Protein AF-A0A8J8DA43-F1 (afdb_monomer_lite)

Secondary structure (DSSP, 8-state):
-HHHHTTT-GGG------TT--SS--HHHHHHHHHHHHHHHT--GGGGB-TTS-B--TTS----GGGG-TT-TTSTT--TT---SHHHHHHHHHHHHT-

pLDDT: mean 96.14, std 4.71, range [57.06, 98.25]

Sequence (99 aa):
QKMYSWYGKKNDVQNVHLPNEKHDFGINKRTAVYNFMAKYLNLNLKAIQDDKGNIDESKITIEKEEAMYVFGDKGEKLPANAVKGFDNLEKLFYDVIAK

Foldseek 3Di:
DVVCVVVVRPVLDDDDDDPPDDPDCDDVVVVVVLVNCCVPVVDDLVVQADPVRGGHCVPPDPDDPQVPDPCHPVNVNPDPPDQDDPVSVVVVVVVVVVD

Structure (mmCIF, N/CA/C/O backbone):
data_AF-A0A8J8DA43-F1
#
_entry.id   AF-A0A8J8DA43-F1
#
loop_
_atom_site.group_PDB
_atom_site.id
_atom_site.type_symbol
_atom_site.label_atom_id
_atom_site.label_alt_id
_atom_site.label_comp_id
_atom_site.label_asym_id
_atom_site.label_entity_id
_atom_site.label_seq_id
_atom_site.pdbx_PDB_ins_code
_atom_site.Cartn_x
_atom_site.Cartn_y
_atom_site.Cartn_z
_atom_site.occupancy
_atom_site.B_iso_or_equiv
_atom_site.auth_seq_id
_atom_site.auth_comp_id
_atom_site.auth_asym_id
_atom_site.auth_atom_id
_atom_site.pdbx_PDB_model_num
ATOM 1 N N . GLN A 1 1 ? -13.188 18.702 6.523 1.00 92.69 1 GLN A N 1
ATOM 2 C CA . GLN A 1 1 ? -14.526 18.748 7.164 1.00 92.69 1 GLN A CA 1
ATOM 3 C C . GLN A 1 1 ? -15.458 19.807 6.561 1.00 92.69 1 GLN A C 1
ATOM 5 O O . GLN A 1 1 ? -16.556 19.432 6.174 1.00 92.69 1 GLN A O 1
ATOM 10 N N . LYS A 1 2 ? -15.056 21.087 6.431 1.00 97.38 2 LYS A N 1
ATOM 11 C CA . LYS A 1 2 ? -15.909 22.167 5.872 1.00 97.38 2 LYS A CA 1
ATOM 12 C C . LYS A 1 2 ? -16.532 21.824 4.509 1.00 97.38 2 LYS A C 1
ATOM 14 O O . LYS A 1 2 ? -17.748 21.773 4.413 1.00 97.38 2 LYS A O 1
ATOM 19 N N . MET A 1 3 ? -15.722 21.489 3.504 1.00 97.94 3 MET A N 1
ATOM 20 C CA . MET A 1 3 ? -16.229 21.149 2.163 1.00 97.94 3 MET A CA 1
ATOM 21 C C . MET A 1 3 ? -17.236 19.989 2.182 1.00 97.94 3 MET A C 1
ATOM 23 O O . MET A 1 3 ? -18.306 20.088 1.603 1.00 97.94 3 MET A O 1
ATOM 27 N N . TYR A 1 4 ? -16.938 18.922 2.928 1.00 98.19 4 TYR A N 1
ATOM 28 C CA . TYR A 1 4 ? -17.825 17.762 3.080 1.00 98.19 4 TYR A CA 1
ATOM 29 C C . TYR A 1 4 ? -19.158 18.104 3.770 1.00 98.19 4 TYR A C 1
ATOM 31 O O . TYR A 1 4 ? -20.188 17.508 3.458 1.00 98.19 4 TYR A O 1
ATOM 39 N N . SER A 1 5 ? -19.171 19.078 4.690 1.00 97.94 5 SER A N 1
ATOM 40 C CA . SER A 1 5 ? -20.411 19.511 5.351 1.00 97.94 5 SER A CA 1
ATOM 41 C C . SER A 1 5 ? -21.410 20.176 4.407 1.00 97.94 5 SER A C 1
ATOM 43 O O . SER A 1 5 ? -22.607 20.058 4.644 1.00 97.94 5 SER A O 1
ATOM 45 N N . TRP A 1 6 ? -20.952 20.788 3.311 1.00 98.19 6 TRP A N 1
ATOM 46 C CA . TRP A 1 6 ? -21.842 21.371 2.299 1.00 98.19 6 TRP A CA 1
ATOM 47 C C . TRP A 1 6 ? -22.698 20.321 1.582 1.00 98.19 6 TRP A C 1
ATOM 49 O O . TRP A 1 6 ? -23.763 20.646 1.076 1.00 98.19 6 TRP A O 1
ATOM 59 N N . TYR A 1 7 ? -22.268 19.059 1.609 1.00 97.94 7 TYR A N 1
ATOM 60 C CA . TYR A 1 7 ? -22.993 17.921 1.041 1.00 97.94 7 TYR A CA 1
ATOM 61 C C . TYR A 1 7 ? -23.731 17.095 2.108 1.00 97.94 7 TYR A C 1
ATOM 63 O O . TYR A 1 7 ? -24.174 15.984 1.835 1.00 97.94 7 TYR A O 1
ATOM 71 N N . GLY A 1 8 ? -23.807 17.570 3.359 1.00 97.81 8 GLY A N 1
ATOM 72 C CA . GLY A 1 8 ? -24.342 16.779 4.476 1.00 97.81 8 GLY A CA 1
ATOM 73 C C . GLY A 1 8 ? -23.480 15.559 4.839 1.00 97.81 8 GLY A C 1
ATOM 74 O O . GLY A 1 8 ? -23.918 14.687 5.583 1.00 97.81 8 GLY A O 1
ATOM 75 N N . LYS A 1 9 ? -22.238 15.490 4.339 1.00 97.56 9 LYS A N 1
ATOM 76 C CA . LYS A 1 9 ? -21.323 14.345 4.469 1.00 97.56 9 LYS A CA 1
ATOM 77 C C . LYS A 1 9 ? -20.129 14.631 5.374 1.00 97.56 9 LYS A C 1
ATOM 79 O O . LYS A 1 9 ? -19.048 14.090 5.181 1.00 97.56 9 LYS A O 1
ATOM 84 N N . LYS A 1 10 ? -20.285 15.485 6.391 1.00 96.69 10 LYS A N 1
ATOM 85 C CA . LYS A 1 10 ? -19.181 15.886 7.292 1.00 96.69 10 LYS A CA 1
ATOM 86 C C . LYS A 1 10 ? -18.390 14.689 7.856 1.00 96.69 10 LYS A C 1
ATOM 88 O O . LYS A 1 10 ? -17.182 14.816 8.035 1.00 96.69 10 LYS A O 1
ATOM 93 N N . ASN A 1 11 ? -19.065 13.564 8.101 1.00 94.25 11 ASN A N 1
ATOM 94 C CA . ASN A 1 11 ? -18.500 12.344 8.689 1.00 94.25 11 ASN A CA 1
ATOM 95 C C . ASN A 1 11 ? -17.828 11.401 7.671 1.00 94.25 11 AS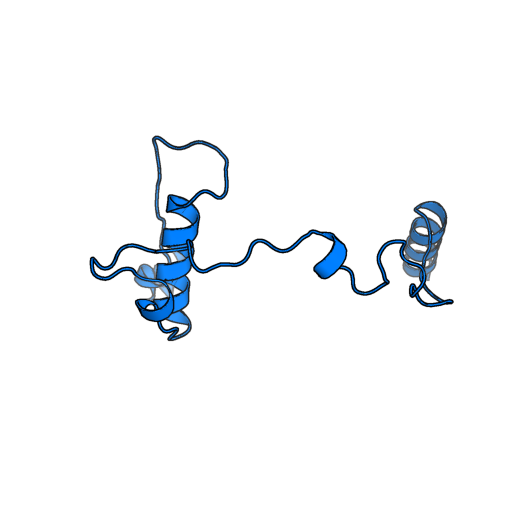N A C 1
ATOM 97 O O . ASN A 1 11 ? -17.215 10.413 8.076 1.00 94.25 11 ASN A O 1
ATOM 101 N N . ASP A 1 12 ? -17.909 11.704 6.373 1.00 95.62 12 ASP A N 1
ATOM 102 C CA . ASP A 1 12 ? -17.274 10.912 5.311 1.00 95.62 12 ASP A CA 1
ATOM 103 C C . ASP A 1 12 ? -15.802 11.313 5.100 1.00 95.62 12 ASP A C 1
ATOM 105 O O . ASP A 1 12 ? -15.110 10.749 4.260 1.00 95.62 12 ASP A O 1
ATOM 109 N N . VAL A 1 13 ? -15.292 12.260 5.896 1.00 96.88 13 VAL A N 1
ATOM 110 C CA . VAL A 1 13 ? -13.870 12.608 5.973 1.00 96.88 13 VAL A CA 1
ATOM 111 C C . VAL A 1 13 ? -13.376 12.468 7.409 1.00 96.88 13 VAL A C 1
ATOM 113 O O . VAL A 1 13 ? -14.014 12.943 8.350 1.00 96.88 13 VAL A O 1
ATOM 116 N N . GLN A 1 14 ? -12.222 11.831 7.582 1.00 96.69 14 GLN A N 1
ATOM 117 C CA . GLN A 1 14 ? -11.660 11.494 8.889 1.00 96.69 14 GLN A CA 1
ATOM 118 C C . GLN A 1 14 ? -10.178 11.877 8.947 1.00 96.69 14 GLN A C 1
ATOM 120 O O . GLN A 1 14 ? -9.499 11.928 7.923 1.00 96.69 14 GLN A O 1
ATOM 125 N N . ASN A 1 15 ? -9.679 12.162 10.149 1.00 97.88 15 ASN A N 1
ATOM 126 C CA . ASN A 1 15 ? -8.260 12.381 10.409 1.00 97.88 15 ASN A CA 1
ATOM 127 C C . ASN A 1 15 ? -7.875 11.626 11.684 1.00 97.88 15 ASN A C 1
ATOM 129 O O . ASN A 1 15 ? -8.473 11.853 12.733 1.00 97.88 15 ASN A O 1
ATOM 133 N N . VAL A 1 16 ? -6.893 10.735 11.575 1.00 9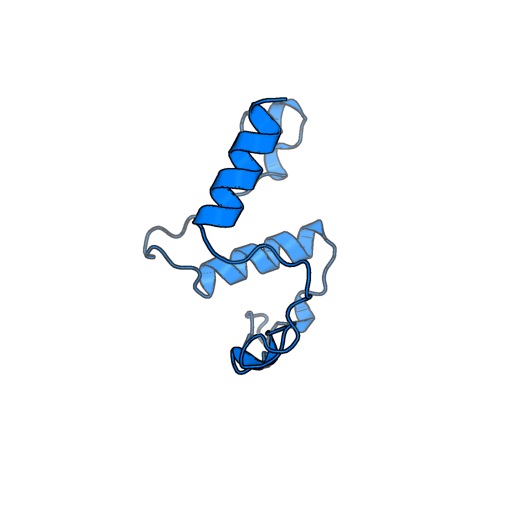8.06 16 VAL A N 1
ATOM 134 C CA . VAL A 1 16 ? -6.268 10.070 12.721 1.00 98.06 16 VAL A CA 1
ATOM 135 C C . VAL A 1 16 ? -4.948 10.784 12.972 1.00 98.06 16 VAL A C 1
ATOM 137 O O . VAL A 1 16 ? -4.019 10.678 12.174 1.00 98.06 16 VAL A O 1
ATOM 140 N N . HIS A 1 17 ? -4.893 11.578 14.039 1.00 97.88 17 HIS A N 1
ATOM 141 C CA . HIS A 1 17 ? -3.708 12.346 14.398 1.00 97.88 17 HIS A CA 1
ATOM 142 C C . HIS A 1 17 ? -2.850 11.562 15.397 1.00 97.88 17 HIS A C 1
ATOM 144 O O . HIS A 1 17 ? -3.344 11.142 16.440 1.00 97.88 17 HIS A O 1
ATOM 150 N N . LEU A 1 18 ? -1.569 11.380 15.073 1.00 98.00 18 LEU A N 1
ATOM 151 C CA . LEU A 1 18 ? -0.598 10.622 15.866 1.00 98.00 18 LEU A CA 1
ATOM 152 C C . LEU A 1 18 ? 0.544 11.565 16.296 1.00 98.00 18 LEU A C 1
ATOM 154 O O . LEU A 1 18 ? 1.614 11.543 15.690 1.00 98.00 18 LEU A O 1
ATOM 158 N N . PRO A 1 19 ? 0.319 12.445 17.292 1.00 97.62 19 PRO A N 1
ATOM 159 C CA . PRO A 1 19 ? 1.218 13.567 17.596 1.00 97.62 19 PRO A CA 1
ATOM 160 C C . PRO A 1 19 ? 2.603 13.143 18.095 1.00 97.62 19 PRO A C 1
ATOM 162 O O . PRO A 1 19 ? 3.565 13.888 17.949 1.00 97.62 19 PRO A O 1
ATOM 165 N N . ASN A 1 20 ? 2.702 11.950 18.682 1.00 97.69 20 ASN A N 1
ATOM 166 C CA . ASN A 1 20 ? 3.932 11.444 19.292 1.00 97.69 20 ASN A CA 1
ATOM 167 C C . ASN A 1 20 ? 4.742 10.542 18.345 1.00 97.69 20 ASN A C 1
ATOM 169 O O . ASN A 1 20 ? 5.741 9.957 18.759 1.00 97.69 20 ASN A O 1
ATOM 173 N N . GLU A 1 21 ? 4.306 10.385 17.094 1.00 96.81 21 GLU A N 1
ATOM 174 C CA . GLU A 1 21 ? 4.950 9.504 16.122 1.00 96.81 21 GLU A CA 1
ATOM 175 C C . GLU A 1 21 ? 5.787 10.270 15.092 1.00 96.81 21 GLU A C 1
ATOM 177 O O . GLU A 1 21 ? 5.648 11.479 14.915 1.00 96.81 21 GLU A O 1
ATOM 182 N N . LYS A 1 22 ? 6.675 9.549 14.395 1.00 96.38 22 LYS A N 1
ATOM 183 C CA . LYS A 1 22 ? 7.547 10.098 13.348 1.00 96.38 22 LYS A CA 1
ATOM 184 C C . LYS A 1 22 ? 6.985 9.838 11.942 1.00 96.38 22 LYS A C 1
ATOM 186 O O . LYS A 1 22 ? 5.882 9.305 11.775 1.00 96.38 22 LYS A O 1
ATOM 191 N N . HIS A 1 23 ? 7.744 10.276 10.934 1.00 97.81 23 HIS A N 1
ATOM 192 C CA . HIS A 1 23 ? 7.426 10.104 9.519 1.00 97.81 23 HIS A CA 1
ATOM 193 C C . HIS A 1 23 ? 7.773 8.685 9.049 1.00 97.81 23 HIS A C 1
ATOM 195 O O . HIS A 1 23 ? 8.913 8.392 8.695 1.00 97.81 23 HIS A O 1
ATOM 201 N N . ASP A 1 24 ? 6.773 7.812 9.078 1.00 97.69 24 ASP A N 1
ATOM 202 C CA . ASP A 1 24 ? 6.849 6.409 8.679 1.00 97.69 24 ASP A CA 1
ATOM 203 C C . ASP A 1 24 ? 5.457 5.892 8.265 1.00 97.69 24 ASP A C 1
ATOM 205 O O . ASP A 1 24 ? 4.448 6.592 8.408 1.00 97.69 24 ASP A O 1
ATOM 209 N N . PHE A 1 25 ? 5.406 4.644 7.788 1.00 97.69 25 PHE A N 1
ATOM 210 C CA . PHE A 1 25 ? 4.169 3.898 7.537 1.00 97.69 25 PHE A CA 1
ATOM 211 C C . PHE A 1 25 ? 4.027 2.702 8.499 1.00 97.69 25 PHE A C 1
ATOM 213 O O . PHE A 1 25 ? 3.788 1.567 8.085 1.00 97.69 25 PHE A O 1
ATOM 220 N N . GLY A 1 26 ? 4.251 2.943 9.795 1.00 97.50 26 GLY A N 1
ATOM 221 C CA . GLY A 1 26 ? 4.199 1.949 10.870 1.00 97.50 26 GLY A CA 1
ATOM 222 C C . GLY A 1 26 ? 2.790 1.452 11.223 1.00 97.50 26 GLY A C 1
ATOM 223 O O . GLY A 1 26 ? 1.788 1.892 10.655 1.00 97.50 26 GLY A O 1
ATOM 224 N N . ILE A 1 27 ? 2.709 0.539 12.200 1.00 96.31 27 ILE A N 1
ATOM 225 C CA . ILE A 1 27 ? 1.479 -0.196 12.548 1.00 96.31 27 ILE A CA 1
ATOM 226 C C . ILE A 1 27 ? 0.290 0.710 12.894 1.00 96.31 27 ILE A C 1
ATOM 228 O O . ILE A 1 27 ? -0.830 0.416 12.489 1.00 96.31 27 ILE A O 1
ATOM 232 N N . ASN A 1 28 ? 0.504 1.846 13.562 1.00 97.19 28 ASN A N 1
ATOM 233 C CA . ASN A 1 28 ? -0.590 2.756 13.916 1.00 97.19 28 ASN A CA 1
ATOM 234 C C . ASN A 1 28 ? -1.176 3.459 12.680 1.00 97.19 28 ASN A C 1
ATOM 236 O O . ASN A 1 28 ? -2.394 3.628 12.581 1.00 97.19 28 ASN A O 1
ATOM 240 N N . LYS A 1 29 ? -0.336 3.785 11.685 1.00 98.06 29 LYS A N 1
ATOM 241 C CA . LYS A 1 29 ? -0.795 4.322 10.394 1.00 98.06 29 LYS A CA 1
ATOM 242 C C . LYS A 1 29 ? -1.528 3.247 9.590 1.00 98.06 29 LYS A C 1
ATOM 244 O O . LYS A 1 29 ? -2.622 3.506 9.092 1.00 98.06 29 LYS A O 1
ATOM 249 N N . ARG A 1 30 ? -0.980 2.028 9.520 1.00 98.00 30 ARG A N 1
ATOM 250 C CA . ARG A 1 30 ? -1.626 0.891 8.837 1.00 98.00 30 ARG A CA 1
ATOM 251 C C . ARG A 1 30 ? -2.963 0.519 9.471 1.00 98.00 30 ARG A C 1
ATOM 253 O O . ARG A 1 30 ? -3.949 0.371 8.762 1.00 98.00 30 ARG A O 1
ATOM 260 N N . THR A 1 31 ? -3.043 0.503 10.799 1.00 97.69 31 THR A N 1
ATOM 261 C CA . THR A 1 31 ? -4.285 0.259 11.549 1.00 97.69 31 THR A CA 1
ATOM 262 C C . THR A 1 31 ? -5.366 1.287 11.214 1.00 97.69 31 THR A C 1
ATOM 264 O O . THR A 1 31 ? -6.527 0.917 11.023 1.00 97.69 31 THR A O 1
ATOM 267 N N . ALA A 1 32 ? -5.014 2.572 11.088 1.00 98.00 32 ALA A N 1
ATOM 268 C CA . ALA A 1 32 ? -5.960 3.596 10.642 1.00 98.00 32 ALA A CA 1
ATOM 269 C C . ALA A 1 32 ? -6.481 3.312 9.219 1.00 98.00 32 ALA A C 1
ATOM 271 O O . ALA A 1 32 ? -7.685 3.410 8.973 1.00 98.00 32 ALA A O 1
ATOM 272 N N . VAL A 1 33 ? -5.594 2.899 8.304 1.00 98.25 33 VAL A N 1
ATOM 273 C CA . VAL A 1 33 ? -5.958 2.505 6.932 1.00 98.25 33 VAL A CA 1
ATOM 274 C C . VAL A 1 33 ? -6.874 1.281 6.925 1.00 98.25 33 VAL A C 1
ATOM 276 O O . VAL A 1 33 ? -7.912 1.320 6.267 1.00 98.25 33 VAL A O 1
ATOM 279 N N . TYR A 1 34 ? -6.550 0.224 7.675 1.00 98.12 34 TYR A N 1
ATOM 280 C CA . TYR A 1 34 ? -7.357 -0.998 7.728 1.00 98.12 34 TYR A CA 1
ATOM 281 C C . TYR A 1 34 ? -8.778 -0.730 8.214 1.00 98.12 34 TYR A C 1
ATOM 283 O O . TYR A 1 34 ? -9.732 -1.162 7.571 1.00 98.12 34 TYR A O 1
ATOM 291 N N . ASN A 1 35 ? -8.934 0.044 9.290 1.00 97.44 35 ASN A N 1
ATOM 292 C CA . ASN A 1 35 ? -10.254 0.411 9.802 1.00 97.44 35 ASN A CA 1
ATOM 293 C C . ASN A 1 35 ? -11.058 1.236 8.788 1.00 97.44 35 ASN A C 1
ATOM 295 O O . ASN A 1 35 ? -12.248 0.985 8.585 1.00 97.44 35 ASN A O 1
ATOM 299 N N . PHE A 1 36 ? -10.415 2.206 8.131 1.00 97.75 36 PHE A N 1
ATOM 300 C CA . PHE A 1 36 ? -11.064 3.029 7.113 1.00 97.75 36 PHE A CA 1
ATOM 301 C C . PHE A 1 36 ? -11.518 2.182 5.916 1.00 97.75 36 PHE A C 1
ATOM 303 O O . PHE A 1 36 ? -12.695 2.206 5.553 1.00 97.75 36 PHE A O 1
ATOM 310 N N . MET A 1 37 ? -10.614 1.390 5.337 1.00 98.00 37 MET A N 1
ATOM 311 C CA . MET A 1 37 ? -10.913 0.557 4.171 1.00 98.00 37 MET A CA 1
ATOM 312 C C . MET A 1 37 ? -11.956 -0.511 4.493 1.00 98.00 37 MET A C 1
ATOM 314 O O . MET A 1 37 ? -12.900 -0.676 3.726 1.00 98.00 37 MET A O 1
ATOM 318 N N . ALA A 1 38 ? -11.856 -1.186 5.641 1.00 97.69 38 ALA A N 1
ATOM 319 C CA . ALA A 1 38 ? -12.839 -2.189 6.036 1.00 97.69 38 ALA A CA 1
ATOM 320 C C . ALA A 1 38 ? -14.250 -1.605 6.152 1.00 97.69 38 ALA A C 1
ATOM 322 O O . ALA A 1 38 ? -15.196 -2.197 5.637 1.00 97.69 38 ALA A O 1
ATOM 323 N N . LYS A 1 39 ? -14.385 -0.410 6.742 1.00 96.31 39 LYS A N 1
ATOM 324 C CA . LYS A 1 39 ? -15.672 0.284 6.852 1.00 96.31 39 LYS A CA 1
ATOM 325 C C . LYS A 1 39 ? -16.265 0.647 5.488 1.00 96.31 39 LYS A C 1
ATOM 327 O O . LYS A 1 39 ? -17.452 0.420 5.274 1.00 96.31 39 LYS A O 1
ATOM 332 N N . TYR A 1 40 ? -15.479 1.255 4.598 1.00 96.94 40 TYR A N 1
ATOM 333 C CA . TYR A 1 40 ? -16.014 1.852 3.365 1.00 96.94 40 TYR A CA 1
ATOM 334 C C . TYR A 1 40 ? -16.021 0.911 2.156 1.00 96.94 40 TYR A C 1
ATOM 336 O O . TYR A 1 40 ? -16.803 1.127 1.236 1.00 96.94 40 TYR A O 1
ATOM 344 N N . LEU A 1 41 ? -15.202 -0.143 2.168 1.00 97.94 41 LEU A N 1
ATOM 345 C CA . LEU A 1 41 ? -15.173 -1.183 1.134 1.00 97.94 41 LEU A CA 1
ATOM 346 C C . LEU A 1 41 ? -15.833 -2.493 1.594 1.00 97.94 41 LEU A C 1
ATOM 348 O O . LEU A 1 41 ? -15.801 -3.478 0.863 1.00 97.94 41 LEU A O 1
ATOM 352 N N . ASN A 1 42 ? -16.433 -2.509 2.792 1.00 97.56 42 ASN A N 1
ATOM 353 C CA . ASN A 1 42 ? -17.082 -3.681 3.388 1.00 97.56 42 ASN A CA 1
ATOM 354 C C . ASN A 1 42 ? -16.151 -4.912 3.458 1.00 97.56 42 ASN A C 1
ATOM 356 O O . ASN A 1 42 ? -16.539 -6.029 3.111 1.00 97.56 42 ASN A O 1
ATOM 360 N N . LEU A 1 43 ? -14.897 -4.698 3.874 1.00 98.06 43 LEU A N 1
ATOM 361 C CA . LEU A 1 43 ? -13.907 -5.772 4.008 1.00 98.06 43 LEU A CA 1
ATOM 362 C C . LEU A 1 43 ? -14.016 -6.449 5.376 1.00 98.06 43 LEU A 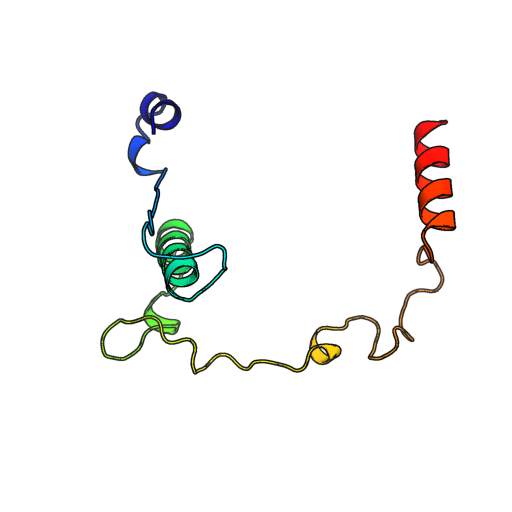C 1
ATOM 364 O O . LEU A 1 43 ? -14.392 -5.837 6.377 1.00 98.06 43 LEU A O 1
ATOM 368 N N . ASN A 1 44 ? -13.614 -7.717 5.434 1.00 97.38 44 ASN A N 1
ATOM 369 C CA . ASN A 1 44 ? -13.599 -8.484 6.673 1.00 97.38 44 ASN A CA 1
ATOM 370 C C . ASN A 1 44 ? -12.392 -8.111 7.553 1.00 97.38 44 ASN A C 1
ATOM 372 O O . ASN A 1 44 ? -11.335 -8.732 7.451 1.00 97.38 44 ASN A O 1
ATOM 376 N N . LEU A 1 45 ? -12.561 -7.140 8.456 1.00 96.62 45 LEU A N 1
ATOM 377 C CA . LEU A 1 45 ? -11.500 -6.739 9.390 1.00 96.62 45 LEU A CA 1
ATOM 378 C C . LEU A 1 45 ? -11.055 -7.888 10.313 1.00 96.62 45 LEU A C 1
ATOM 380 O O . LEU A 1 45 ? -9.876 -7.978 10.643 1.00 96.62 45 LEU A O 1
ATOM 384 N N . LYS A 1 46 ? -11.959 -8.821 10.653 1.00 96.31 46 LYS A N 1
ATOM 385 C CA . LYS A 1 46 ? -11.629 -9.983 11.496 1.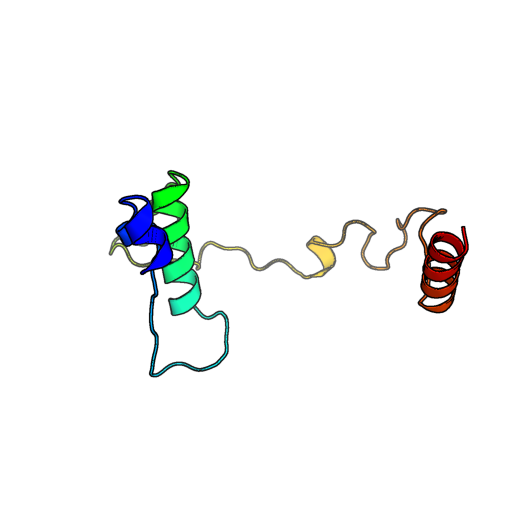00 96.31 46 LYS A CA 1
ATOM 386 C C . LYS A 1 46 ? -10.609 -10.921 10.852 1.00 96.31 46 LYS A C 1
ATOM 388 O O . LYS A 1 46 ? -9.972 -11.689 11.561 1.00 96.31 46 LYS A O 1
ATOM 393 N N . ALA A 1 47 ? -10.444 -10.876 9.527 1.00 96.06 47 ALA A N 1
ATOM 394 C CA . ALA A 1 47 ? -9.450 -11.692 8.832 1.00 96.06 47 ALA A CA 1
ATOM 395 C C . ALA A 1 47 ? -8.005 -11.346 9.234 1.00 96.06 47 ALA A C 1
ATOM 397 O O . ALA A 1 47 ? -7.117 -12.177 9.066 1.00 96.06 47 ALA A O 1
ATOM 398 N N . ILE A 1 48 ? -7.783 -10.140 9.766 1.00 96.00 48 ILE A N 1
ATOM 399 C CA . ILE A 1 48 ? -6.469 -9.624 10.164 1.00 96.00 48 ILE A CA 1
ATOM 400 C C . ILE A 1 48 ? -6.431 -9.208 11.641 1.00 96.00 48 ILE A C 1
ATOM 402 O O . ILE A 1 48 ? -5.635 -8.351 12.011 1.00 96.00 48 ILE A O 1
ATOM 406 N N . GLN A 1 49 ? -7.318 -9.756 12.478 1.00 97.19 49 GLN A N 1
ATOM 407 C CA . GLN A 1 49 ? -7.339 -9.489 13.918 1.00 97.19 49 GLN A CA 1
ATOM 408 C C . GLN A 1 49 ? -6.939 -10.725 14.733 1.00 97.19 49 GLN A C 1
ATOM 410 O O . GLN A 1 49 ? -7.215 -11.857 14.330 1.00 97.19 49 GLN A O 1
ATOM 415 N N . ASP A 1 50 ? -6.312 -10.495 15.887 1.00 95.81 50 ASP A N 1
ATOM 416 C CA . ASP A 1 50 ? -6.120 -11.506 16.930 1.00 95.81 50 ASP A CA 1
ATOM 417 C C . ASP A 1 50 ? -7.419 -11.749 17.731 1.00 95.81 50 ASP A C 1
ATOM 419 O O . ASP A 1 50 ? -8.425 -11.050 17.568 1.00 95.81 50 ASP A O 1
ATOM 423 N N . ASP A 1 51 ? -7.393 -12.717 18.652 1.00 95.06 51 ASP A N 1
ATOM 424 C CA . ASP A 1 51 ? -8.537 -13.042 19.523 1.00 95.06 51 ASP A CA 1
ATOM 425 C C . ASP A 1 51 ? -8.948 -11.886 20.458 1.00 95.06 51 ASP A C 1
ATOM 427 O O . ASP A 1 51 ? -10.033 -11.902 21.042 1.00 95.06 51 ASP A O 1
ATOM 431 N N . LYS A 1 52 ? -8.089 -10.870 20.612 1.00 95.69 52 LYS A N 1
ATOM 432 C CA . LYS A 1 52 ? -8.336 -9.662 21.410 1.00 95.69 52 LYS A CA 1
ATOM 433 C C . LYS A 1 52 ? -8.858 -8.498 20.556 1.00 95.69 52 LYS A C 1
ATOM 435 O O . LYS A 1 52 ? -9.178 -7.448 21.110 1.00 95.69 52 LYS A O 1
ATOM 440 N N . GLY A 1 53 ? -8.968 -8.671 19.237 1.00 94.25 53 GLY A N 1
ATOM 441 C CA . GLY A 1 53 ? -9.414 -7.649 18.291 1.00 94.25 53 GLY A CA 1
ATOM 442 C C . GLY A 1 53 ? -8.328 -6.662 17.845 1.00 94.25 53 GLY A C 1
ATOM 443 O O . GLY A 1 53 ? -8.654 -5.684 17.166 1.00 94.25 53 GLY A O 1
ATOM 444 N N . ASN A 1 54 ? -7.056 -6.883 18.188 1.00 95.69 54 ASN A N 1
ATOM 445 C CA . ASN A 1 54 ? -5.947 -6.073 17.677 1.00 95.69 54 ASN A CA 1
ATOM 446 C C . ASN A 1 54 ? -5.586 -6.511 16.261 1.00 95.69 54 ASN A C 1
ATOM 448 O O . ASN A 1 54 ? -5.719 -7.685 15.933 1.00 95.69 54 ASN A O 1
ATOM 452 N N . ILE A 1 55 ? -5.089 -5.586 15.439 1.00 97.38 55 ILE A N 1
ATOM 453 C CA . ILE A 1 55 ? -4.540 -5.933 14.125 1.00 97.38 55 ILE A CA 1
ATOM 454 C C . ILE A 1 55 ? -3.327 -6.854 14.307 1.00 97.38 55 ILE A C 1
ATOM 456 O O . ILE A 1 55 ? -2.383 -6.503 15.015 1.00 97.38 55 ILE A O 1
ATOM 460 N N . ASP A 1 56 ? -3.357 -8.002 13.637 1.00 96.75 56 ASP A N 1
ATOM 461 C CA . ASP A 1 56 ? -2.310 -9.018 13.634 1.00 96.75 56 ASP A CA 1
ATOM 462 C C . ASP A 1 56 ? -1.788 -9.236 12.209 1.00 96.75 56 ASP A C 1
ATOM 464 O O . ASP A 1 56 ? -2.422 -9.873 11.366 1.00 96.75 56 ASP A O 1
ATOM 468 N N . GLU A 1 57 ? -0.598 -8.699 11.949 1.00 97.00 57 GLU A N 1
ATOM 469 C CA . GLU A 1 57 ? 0.112 -8.847 10.677 1.00 97.00 57 GLU A CA 1
ATOM 470 C C . GLU A 1 57 ? 1.069 -10.052 10.668 1.00 97.00 57 GLU A C 1
ATOM 472 O O . GLU A 1 57 ? 1.729 -10.293 9.660 1.00 97.00 57 GLU A O 1
ATOM 477 N N . SER A 1 58 ? 1.151 -10.842 11.749 1.00 95.94 58 SER A N 1
ATOM 478 C CA . SER A 1 58 ? 2.123 -11.946 11.868 1.00 95.94 58 SER A CA 1
ATOM 479 C C . SER A 1 58 ? 1.925 -13.069 10.844 1.00 95.94 58 SER A C 1
ATOM 481 O O . SER A 1 58 ? 2.852 -13.827 10.567 1.00 95.94 58 SER A O 1
ATOM 483 N N . LYS A 1 59 ? 0.729 -13.161 10.253 1.00 94.31 59 LYS A N 1
ATOM 484 C CA . LYS A 1 59 ? 0.379 -14.136 9.208 1.00 94.31 59 LYS A CA 1
ATOM 485 C C . LYS A 1 59 ? 0.792 -13.686 7.803 1.00 94.31 59 LYS A C 1
ATOM 487 O O . LYS A 1 59 ? 0.679 -14.469 6.860 1.00 94.31 59 LYS A O 1
ATOM 492 N N . ILE A 1 60 ? 1.235 -12.437 7.640 1.00 96.12 60 ILE A N 1
ATOM 493 C CA . ILE A 1 60 ? 1.696 -11.916 6.352 1.00 96.12 60 ILE A CA 1
ATOM 494 C C . ILE A 1 60 ? 3.083 -12.488 6.072 1.00 96.12 60 ILE A C 1
ATOM 496 O O . ILE A 1 60 ? 4.026 -12.286 6.834 1.00 96.12 60 ILE A O 1
ATOM 500 N N . THR A 1 61 ? 3.212 -13.190 4.948 1.00 97.62 61 THR A N 1
ATOM 501 C CA . THR A 1 61 ? 4.521 -13.636 4.470 1.00 97.62 61 THR A CA 1
ATOM 502 C C . THR A 1 61 ? 5.250 -12.448 3.860 1.00 97.62 61 THR A C 1
ATOM 504 O O . THR A 1 61 ? 4.752 -11.822 2.927 1.00 97.62 61 THR A O 1
ATOM 507 N N . ILE A 1 62 ? 6.431 -12.136 4.390 1.00 97.75 62 ILE A N 1
ATOM 508 C CA . ILE A 1 62 ? 7.329 -11.154 3.785 1.00 97.75 62 ILE A CA 1
ATOM 509 C C . ILE A 1 62 ? 8.148 -11.893 2.733 1.00 97.75 62 ILE A C 1
ATOM 511 O O . ILE A 1 62 ? 9.109 -12.594 3.055 1.00 97.75 62 ILE A O 1
ATOM 515 N N . GLU A 1 63 ? 7.697 -11.801 1.486 1.00 97.81 63 GLU A N 1
ATOM 516 C CA . GLU A 1 63 ? 8.372 -12.434 0.358 1.00 97.81 63 GLU A CA 1
ATOM 517 C C . GLU A 1 63 ? 9.722 -11.770 0.072 1.00 97.81 63 GLU A C 1
ATOM 519 O O . GLU A 1 63 ? 9.968 -10.614 0.428 1.00 97.81 63 GLU A O 1
ATOM 524 N N . LYS A 1 64 ? 10.610 -12.517 -0.590 1.00 98.06 64 LYS A N 1
ATOM 525 C CA . LYS A 1 64 ? 11.821 -11.926 -1.161 1.00 98.06 64 LYS A CA 1
ATOM 526 C C . LYS A 1 64 ? 11.426 -10.955 -2.272 1.00 98.06 64 LYS A C 1
ATOM 528 O O . LYS A 1 64 ? 10.451 -11.200 -2.977 1.00 98.06 64 LYS A O 1
ATOM 533 N N . GLU A 1 65 ? 12.195 -9.888 -2.445 1.00 97.94 65 GLU A N 1
ATOM 534 C CA . GLU A 1 65 ? 11.916 -8.848 -3.440 1.00 97.94 65 GLU A CA 1
ATOM 535 C C . GLU A 1 65 ? 11.748 -9.428 -4.854 1.00 97.94 65 GLU A C 1
ATOM 537 O O . GLU A 1 65 ? 10.811 -9.071 -5.569 1.00 97.94 65 GLU A O 1
ATOM 542 N N . GLU A 1 66 ? 12.582 -10.404 -5.218 1.00 97.56 66 GLU A N 1
ATOM 543 C CA . GLU A 1 66 ? 12.582 -11.029 -6.541 1.00 97.56 66 GLU A CA 1
ATOM 544 C C . GLU A 1 66 ? 11.291 -11.805 -6.837 1.00 97.56 66 GLU A C 1
ATOM 546 O O . GLU A 1 66 ? 10.908 -11.937 -7.997 1.00 97.56 66 GLU A O 1
ATOM 551 N N . ALA A 1 67 ? 10.563 -12.260 -5.808 1.00 97.56 67 ALA A N 1
ATOM 552 C CA . ALA A 1 67 ? 9.267 -12.918 -5.992 1.00 97.56 67 ALA A CA 1
ATOM 553 C C . ALA A 1 67 ? 8.217 -11.970 -6.601 1.00 97.56 67 ALA A C 1
ATOM 555 O O . ALA A 1 67 ? 7.294 -12.419 -7.280 1.00 97.56 67 ALA A O 1
ATOM 556 N N . MET A 1 68 ? 8.384 -10.656 -6.408 1.00 97.75 68 MET A N 1
ATOM 557 C CA . MET A 1 68 ? 7.504 -9.624 -6.959 1.00 97.75 68 MET A CA 1
ATOM 558 C C . MET A 1 68 ? 7.941 -9.145 -8.355 1.00 97.75 68 MET A C 1
ATOM 560 O O . MET A 1 68 ? 7.263 -8.308 -8.959 1.00 97.75 68 MET A O 1
ATOM 564 N N . TYR A 1 69 ? 9.057 -9.650 -8.898 1.00 98.00 69 TYR A N 1
ATOM 565 C CA . TYR A 1 69 ? 9.543 -9.262 -10.221 1.00 98.00 69 TYR A CA 1
ATOM 566 C C . TYR A 1 69 ? 8.788 -9.980 -11.339 1.00 98.00 69 TYR A C 1
ATOM 568 O O . TYR A 1 69 ? 8.806 -11.201 -11.474 1.00 98.00 69 TYR A O 1
ATOM 576 N N . VAL A 1 70 ? 8.185 -9.199 -12.235 1.00 97.88 70 VAL A N 1
ATOM 577 C CA . VAL A 1 70 ? 7.445 -9.736 -13.392 1.00 97.88 70 VAL A CA 1
ATOM 578 C C . VAL A 1 70 ? 8.385 -10.160 -14.528 1.00 97.88 70 VAL A C 1
ATOM 580 O O . VAL A 1 70 ? 8.076 -11.078 -15.289 1.00 97.88 70 VAL A O 1
ATOM 583 N N . PHE A 1 71 ? 9.555 -9.524 -14.645 1.00 98.00 71 PHE A N 1
ATOM 584 C CA . PHE A 1 71 ? 10.477 -9.716 -15.771 1.00 98.00 71 PHE A CA 1
ATOM 585 C C . PHE A 1 71 ? 11.676 -10.619 -15.461 1.00 98.00 71 PHE A C 1
ATOM 587 O O . PHE A 1 71 ? 12.661 -10.600 -16.197 1.00 98.00 71 PHE A O 1
ATOM 594 N N . GLY A 1 72 ? 11.556 -11.450 -14.424 1.00 97.44 72 GLY A N 1
ATOM 595 C CA . GLY A 1 72 ? 12.623 -12.331 -13.961 1.00 97.44 72 GLY A CA 1
ATOM 596 C C . GLY A 1 72 ? 13.670 -11.615 -13.114 1.00 97.44 72 GLY A C 1
ATOM 597 O O . GLY A 1 72 ? 13.732 -10.384 -13.089 1.00 97.44 72 GLY A O 1
ATOM 598 N N . ASP A 1 73 ? 14.488 -12.398 -12.414 1.00 97.69 73 ASP A N 1
ATOM 599 C CA . ASP A 1 73 ? 15.416 -11.928 -11.376 1.00 97.69 73 ASP A CA 1
ATOM 600 C C . ASP A 1 73 ? 16.427 -10.899 -11.899 1.00 97.69 73 ASP A C 1
ATOM 602 O O . ASP A 1 73 ? 16.937 -10.073 -11.143 1.00 97.69 73 ASP A O 1
ATOM 606 N N . LYS A 1 74 ? 16.733 -10.944 -13.203 1.00 96.81 74 LYS A N 1
ATOM 607 C CA . LYS A 1 74 ? 17.692 -10.048 -13.864 1.00 96.81 74 LYS A CA 1
ATOM 608 C C . LYS A 1 74 ? 17.042 -9.198 -14.955 1.00 96.81 74 LYS A C 1
ATOM 610 O O . LYS A 1 74 ? 17.751 -8.579 -15.748 1.00 96.81 74 LYS A O 1
ATOM 615 N N . GLY A 1 75 ? 15.710 -9.176 -15.025 1.00 96.69 75 GLY A N 1
ATOM 616 C CA . GLY A 1 75 ? 14.980 -8.501 -16.095 1.00 96.69 75 GLY A CA 1
ATOM 617 C C . GLY A 1 75 ? 15.097 -9.201 -17.455 1.00 96.69 75 GLY A C 1
ATOM 618 O O . GLY A 1 75 ? 14.817 -8.588 -18.484 1.00 96.69 75 GLY A O 1
ATOM 619 N N . GLU A 1 76 ? 15.514 -10.468 -17.504 1.00 96.81 76 GLU A N 1
ATOM 620 C CA . GLU A 1 76 ? 15.744 -11.210 -18.749 1.00 96.81 76 GLU A CA 1
ATOM 621 C C . GLU A 1 76 ? 14.468 -11.462 -19.566 1.00 96.81 76 GLU A C 1
ATOM 623 O O . GLU A 1 76 ? 14.546 -11.739 -20.762 1.00 96.81 76 GLU A O 1
ATOM 628 N N . LYS A 1 77 ? 13.292 -11.327 -18.943 1.00 97.88 77 LYS A N 1
ATOM 629 C CA . LYS A 1 77 ? 11.982 -11.426 -19.605 1.00 97.88 77 LYS A CA 1
ATOM 630 C C . LYS A 1 77 ? 11.412 -10.061 -20.000 1.00 97.88 77 LYS A C 1
ATOM 632 O O . LYS A 1 77 ? 10.242 -9.976 -20.372 1.00 97.88 77 LYS A O 1
ATOM 637 N N . LEU A 1 78 ? 12.196 -8.985 -19.899 1.00 97.56 78 LEU A N 1
ATOM 638 C CA . LEU A 1 78 ? 11.763 -7.660 -20.327 1.00 97.56 78 LEU A CA 1
ATOM 639 C C . LEU A 1 78 ? 11.444 -7.681 -21.840 1.00 97.56 78 LEU A C 1
ATOM 641 O O . LEU A 1 78 ? 12.278 -8.143 -22.625 1.00 97.56 78 LEU A O 1
ATOM 645 N N . PRO A 1 79 ? 10.279 -7.169 -22.282 1.00 97.62 79 PRO A N 1
ATOM 646 C CA . PRO A 1 79 ? 9.897 -7.199 -23.690 1.00 97.62 79 PRO A CA 1
ATOM 647 C C . PRO A 1 79 ? 10.915 -6.523 -24.616 1.00 97.62 79 PRO A C 1
ATOM 649 O O . PRO A 1 79 ? 11.552 -5.525 -24.264 1.00 97.62 79 PRO A O 1
ATOM 652 N N . ALA A 1 80 ? 11.032 -7.033 -25.846 1.00 96.81 80 ALA A N 1
ATOM 653 C CA . ALA A 1 80 ? 11.973 -6.511 -26.840 1.00 96.81 80 ALA A CA 1
ATOM 654 C C . ALA A 1 80 ? 11.726 -5.030 -27.184 1.00 96.81 80 ALA A C 1
ATOM 656 O O . ALA A 1 80 ? 12.673 -4.298 -27.458 1.00 96.81 80 ALA A O 1
ATOM 657 N N . ASN A 1 81 ? 10.469 -4.587 -27.122 1.00 95.81 81 ASN A N 1
ATOM 658 C CA . ASN A 1 81 ? 10.034 -3.221 -27.407 1.00 95.81 81 ASN A CA 1
ATOM 659 C C . ASN A 1 81 ? 10.008 -2.298 -26.173 1.00 95.81 81 ASN A C 1
ATOM 661 O O . ASN A 1 81 ? 9.491 -1.186 -26.269 1.00 95.81 81 ASN A O 1
ATOM 665 N N . ALA A 1 82 ? 10.507 -2.738 -25.014 1.00 97.00 82 ALA A N 1
ATOM 666 C CA . ALA A 1 82 ? 10.558 -1.889 -23.829 1.00 97.00 82 ALA A CA 1
ATOM 667 C C . ALA A 1 82 ? 11.487 -0.682 -24.053 1.00 97.00 82 ALA A C 1
ATOM 669 O O . ALA A 1 82 ? 12.583 -0.826 -24.602 1.00 97.00 82 ALA A O 1
ATOM 670 N N . VAL A 1 83 ? 11.074 0.496 -23.577 1.00 95.62 83 VAL A N 1
ATOM 671 C CA . VAL A 1 83 ? 11.947 1.676 -23.502 1.00 95.62 83 VAL A CA 1
ATOM 672 C C . VAL A 1 83 ? 13.029 1.404 -22.459 1.00 95.62 83 VAL A C 1
ATOM 674 O O . VAL A 1 83 ? 12.729 1.014 -21.332 1.00 95.62 83 VAL A O 1
ATOM 677 N N . LYS A 1 84 ? 14.296 1.585 -22.840 1.00 95.69 84 LYS A N 1
ATOM 678 C CA . LYS A 1 84 ? 15.456 1.272 -21.995 1.00 95.69 84 LYS A CA 1
ATOM 679 C C . LYS A 1 84 ? 16.340 2.500 -21.844 1.00 95.69 84 LYS A C 1
ATOM 681 O O . LYS A 1 84 ? 16.837 3.017 -22.842 1.00 95.69 84 LYS A O 1
ATOM 686 N N . GLY A 1 85 ? 16.573 2.906 -20.599 1.00 95.88 85 GLY A N 1
ATOM 687 C CA . GLY A 1 85 ? 17.429 4.043 -20.260 1.00 95.88 85 GLY A CA 1
ATOM 688 C C . GLY A 1 85 ? 16.721 5.396 -20.349 1.00 95.88 85 GLY A C 1
ATOM 689 O O . GLY A 1 85 ? 15.725 5.558 -21.054 1.00 95.88 85 GLY A O 1
ATOM 690 N N . PHE A 1 86 ? 17.260 6.362 -19.605 1.00 97.06 86 PHE A N 1
ATOM 691 C CA . PHE A 1 86 ? 16.701 7.707 -19.490 1.00 97.06 86 PHE A CA 1
ATOM 692 C C . PHE A 1 86 ? 16.726 8.465 -20.827 1.00 97.06 86 PHE A C 1
ATOM 694 O O . PHE A 1 86 ? 15.708 9.027 -21.208 1.00 97.06 86 PHE A O 1
ATOM 701 N N . ASP A 1 87 ? 17.805 8.367 -21.609 1.00 97.31 87 ASP A N 1
ATOM 702 C CA . ASP A 1 87 ? 17.930 9.057 -22.905 1.00 97.31 87 ASP A CA 1
ATOM 703 C C . ASP A 1 87 ? 16.832 8.670 -23.910 1.00 97.31 87 ASP A C 1
ATOM 705 O O . ASP A 1 87 ? 16.331 9.504 -24.662 1.00 97.31 87 ASP A O 1
ATOM 709 N N . ASN A 1 88 ? 16.443 7.390 -23.953 1.00 95.94 88 ASN A N 1
ATOM 710 C CA . ASN A 1 88 ? 15.374 6.932 -24.846 1.00 95.94 88 ASN A CA 1
ATOM 711 C C . ASN A 1 88 ? 13.989 7.355 -24.337 1.00 95.94 88 ASN A C 1
ATOM 713 O O . ASN A 1 88 ? 13.094 7.598 -25.146 1.00 95.94 88 ASN A O 1
ATOM 717 N N . LEU A 1 89 ? 13.818 7.464 -23.015 1.00 96.00 89 LEU A N 1
ATOM 718 C CA . LEU A 1 89 ? 12.610 8.024 -22.409 1.00 96.00 89 LEU A CA 1
ATOM 719 C C . LEU A 1 89 ? 12.482 9.523 -22.715 1.00 96.00 89 LEU A C 1
ATOM 721 O O . LEU A 1 89 ? 11.400 9.977 -23.077 1.00 96.00 89 LEU A O 1
ATOM 725 N N . GLU A 1 90 ? 13.576 10.273 -22.609 1.00 97.12 90 GLU A N 1
ATOM 726 C CA . GLU A 1 90 ? 13.618 11.708 -22.892 1.00 97.12 90 GLU A CA 1
ATOM 727 C C . GLU A 1 90 ? 13.292 12.001 -24.362 1.00 97.12 90 GLU A C 1
ATOM 729 O O . GLU A 1 90 ? 12.435 12.838 -24.649 1.00 97.12 90 GLU A O 1
ATOM 734 N N . LYS A 1 91 ? 13.887 11.247 -25.297 1.00 95.56 91 LYS A N 1
ATOM 735 C CA . LYS A 1 91 ? 13.539 11.329 -26.726 1.00 95.56 91 LYS A CA 1
ATOM 736 C C . LYS A 1 91 ? 12.049 11.104 -26.955 1.00 95.56 91 LYS A C 1
ATOM 738 O O 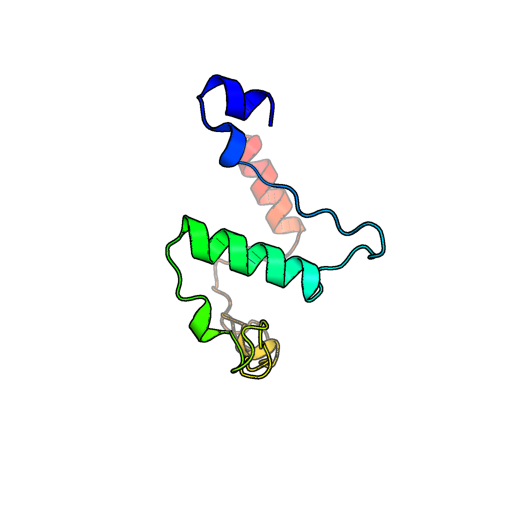. LYS A 1 91 ? 11.412 11.933 -27.590 1.00 95.56 91 LYS A O 1
ATOM 743 N N . LEU A 1 92 ? 11.475 10.043 -26.376 1.00 94.38 92 LEU A N 1
ATOM 744 C CA . LEU A 1 92 ? 10.042 9.765 -26.501 1.00 94.38 92 LEU A CA 1
ATOM 745 C C . LEU A 1 92 ? 9.182 10.913 -25.954 1.00 94.38 92 LEU A C 1
ATOM 747 O O . LEU A 1 92 ? 8.188 11.282 -26.574 1.00 94.38 92 LEU A O 1
ATOM 751 N N . PHE A 1 93 ? 9.552 11.477 -24.802 1.00 94.69 93 PHE A N 1
ATOM 752 C CA . PHE A 1 93 ? 8.835 12.600 -24.201 1.00 94.69 93 PHE A CA 1
ATOM 753 C C . PHE A 1 93 ? 8.806 13.815 -25.138 1.00 94.69 93 PHE A C 1
ATOM 755 O O . PHE A 1 93 ? 7.736 14.371 -25.395 1.00 94.69 93 PHE A O 1
ATOM 762 N N . TYR A 1 94 ? 9.954 14.191 -25.704 1.00 95.00 94 TYR A N 1
ATOM 763 C CA . TYR A 1 94 ? 10.032 15.329 -26.618 1.00 95.00 94 TYR A CA 1
ATOM 764 C C . TYR A 1 94 ? 9.427 15.045 -27.996 1.00 95.00 94 TYR A C 1
ATOM 766 O O . TYR A 1 94 ? 8.778 15.929 -28.549 1.00 95.00 94 TYR A O 1
ATOM 774 N N . ASP A 1 95 ? 9.529 13.820 -28.512 1.00 92.88 95 ASP A N 1
ATOM 775 C CA . ASP A 1 95 ? 8.894 13.408 -29.771 1.00 92.88 95 ASP A CA 1
ATOM 776 C C . ASP A 1 95 ? 7.358 13.483 -29.707 1.00 92.88 95 ASP A C 1
ATOM 778 O O . ASP A 1 95 ? 6.699 13.692 -30.728 1.00 92.88 95 ASP A O 1
ATOM 782 N N . VAL A 1 96 ? 6.773 13.290 -28.518 1.00 89.12 96 VAL A N 1
ATOM 783 C CA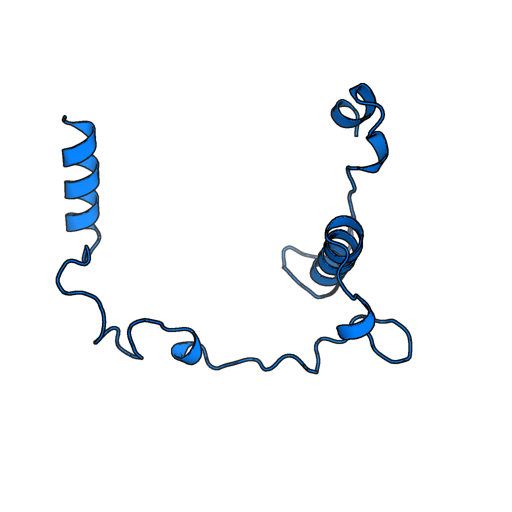 . VAL A 1 96 ? 5.324 13.411 -28.287 1.00 89.12 96 VAL A CA 1
ATOM 784 C C . VAL A 1 96 ? 4.893 14.871 -28.164 1.00 89.12 96 VAL A C 1
ATOM 786 O O . VAL A 1 96 ? 3.826 15.218 -28.655 1.00 89.12 96 VAL A O 1
ATOM 789 N N . ILE A 1 97 ? 5.698 15.719 -27.520 1.00 87.88 97 ILE A N 1
ATOM 790 C CA . ILE A 1 97 ? 5.363 17.136 -27.290 1.00 87.88 97 ILE A CA 1
ATOM 791 C C . ILE A 1 97 ? 5.642 18.004 -28.525 1.00 87.88 97 ILE A C 1
ATOM 793 O O . ILE A 1 97 ? 5.001 19.035 -28.704 1.00 87.88 97 ILE A O 1
ATOM 797 N N . ALA A 1 98 ? 6.593 17.610 -29.373 1.00 77.12 98 ALA A N 1
ATOM 798 C CA . ALA A 1 98 ? 6.934 18.329 -30.600 1.00 77.12 98 ALA A CA 1
ATOM 799 C C . ALA A 1 98 ? 5.965 18.067 -31.773 1.00 77.12 98 ALA A C 1
ATOM 801 O O . ALA A 1 98 ? 6.129 18.679 -32.831 1.00 77.12 98 ALA A O 1
ATOM 802 N N . LYS A 1 99 ? 4.990 17.163 -31.609 1.00 57.06 99 LYS A N 1
ATOM 803 C CA . LYS A 1 99 ? 3.887 16.921 -32.554 1.00 57.06 99 LYS A CA 1
ATOM 804 C C . LYS A 1 99 ? 2.660 17.742 -32.185 1.00 57.06 99 LYS A C 1
ATOM 806 O O . LYS A 1 99 ? 2.005 18.221 -33.135 1.00 57.06 99 LYS A O 1
#

Radius of gyration: 22.03 Å; chains: 1; bounding box: 42×36×54 Å